Protein AF-K9SF95-F1 (afdb_monomer_lite)

Sequence (80 aa):
MPEQPIESNSVNSPANSPDIDAATNAATNWYIHRQPSGVCLITNHQEAQGSLETWGPFANQNEAIAKRVGLIRAGKCIPA

pLDDT: mean 77.59, std 15.67, range [40.81, 93.44]

Radius of gyration: 27.09 Å; chains: 1; bounding box: 22×47×87 Å

Structure (mmCIF, N/CA/C/O backbone):
data_AF-K9SF95-F1
#
_entry.id   AF-K9SF95-F1
#
loop_
_atom_site.group_PDB
_atom_site.id
_atom_site.type_symbol
_atom_site.label_atom_id
_atom_site.label_alt_id
_atom_site.label_comp_id
_atom_site.label_asym_id
_atom_site.label_entity_id
_atom_site.label_seq_id
_atom_site.pdbx_PDB_ins_code
_atom_site.Cartn_x
_atom_site.Cartn_y
_atom_site.Cartn_z
_atom_site.occupancy
_atom_site.B_iso_or_equiv
_atom_site.auth_seq_id
_atom_site.auth_comp_id
_atom_site.auth_asym_id
_atom_site.auth_atom_id
_atom_site.pdbx_PDB_model_num
ATOM 1 N N . MET A 1 1 ? 6.700 37.143 -76.242 1.00 55.31 1 MET A N 1
ATOM 2 C CA . MET A 1 1 ? 5.628 37.119 -75.226 1.00 55.31 1 MET A CA 1
ATOM 3 C C . MET A 1 1 ? 6.128 36.255 -74.080 1.00 55.31 1 MET A C 1
ATOM 5 O O . MET A 1 1 ? 6.394 35.090 -74.340 1.00 55.31 1 MET A O 1
ATOM 9 N N . PRO A 1 2 ? 6.399 36.818 -72.892 1.00 53.47 2 PRO A N 1
ATOM 10 C CA . PRO A 1 2 ? 6.857 36.046 -71.742 1.00 53.47 2 PRO A CA 1
ATOM 11 C C . PRO A 1 2 ? 5.659 35.610 -70.884 1.00 53.47 2 PRO A C 1
ATOM 13 O O . PRO A 1 2 ? 4.923 36.457 -70.385 1.00 53.47 2 PRO A O 1
ATOM 16 N N . GLU A 1 3 ? 5.472 34.304 -70.700 1.00 57.28 3 GLU A N 1
ATOM 17 C CA . GLU A 1 3 ? 4.600 33.761 -69.652 1.00 57.28 3 GLU A CA 1
ATOM 18 C C . GLU A 1 3 ? 5.407 33.644 -68.351 1.00 57.28 3 GLU A C 1
ATOM 20 O O . GLU A 1 3 ? 6.499 33.076 -68.330 1.00 57.28 3 GLU A O 1
ATOM 25 N N . GLN A 1 4 ? 4.902 34.248 -67.277 1.00 63.09 4 GLN A N 1
ATOM 26 C CA . GLN A 1 4 ? 5.417 34.106 -65.914 1.00 63.09 4 GLN A CA 1
ATOM 27 C C . GLN A 1 4 ? 4.557 33.053 -65.197 1.00 63.09 4 GLN A C 1
ATOM 29 O O . GLN A 1 4 ? 3.333 33.208 -65.199 1.00 63.09 4 GLN A O 1
ATOM 34 N N . PRO A 1 5 ? 5.126 32.009 -64.572 1.00 65.12 5 PRO A N 1
ATOM 35 C CA . PRO A 1 5 ? 4.347 31.113 -63.734 1.00 65.12 5 PRO A CA 1
ATOM 36 C C . PRO A 1 5 ? 4.059 31.755 -62.368 1.00 65.12 5 PRO A C 1
ATOM 38 O O . PRO A 1 5 ? 4.934 32.284 -61.690 1.00 65.12 5 PRO A O 1
ATOM 41 N N . ILE A 1 6 ? 2.789 31.696 -61.986 1.00 66.75 6 ILE A N 1
ATOM 42 C CA . ILE A 1 6 ? 2.229 32.079 -60.687 1.00 66.75 6 ILE A CA 1
ATOM 43 C C . ILE A 1 6 ? 2.677 31.058 -59.629 1.00 66.75 6 ILE A C 1
ATOM 45 O O . ILE A 1 6 ? 2.081 29.988 -59.501 1.00 66.75 6 ILE A O 1
ATOM 49 N N . GLU A 1 7 ? 3.714 31.374 -58.852 1.00 61.66 7 GLU A N 1
ATOM 50 C CA . GLU A 1 7 ? 4.012 30.636 -57.620 1.00 61.66 7 GLU A CA 1
ATOM 51 C C . GLU A 1 7 ? 2.963 30.991 -56.559 1.00 61.66 7 GLU A C 1
ATOM 53 O O . GLU A 1 7 ? 2.894 32.100 -56.026 1.00 61.66 7 GLU A O 1
ATOM 58 N N . SER A 1 8 ? 2.086 30.026 -56.292 1.00 60.12 8 SER A N 1
ATOM 59 C CA . SER A 1 8 ? 1.083 30.097 -55.238 1.00 60.12 8 SER A CA 1
ATOM 60 C C . SER A 1 8 ? 1.763 30.027 -53.871 1.00 60.12 8 SER A C 1
ATOM 62 O O . SER A 1 8 ? 2.156 28.956 -53.414 1.00 60.12 8 SER A O 1
ATOM 64 N N . ASN A 1 9 ? 1.860 31.172 -53.196 1.00 64.12 9 ASN A N 1
ATOM 65 C CA . ASN A 1 9 ? 2.153 31.248 -51.768 1.00 64.12 9 ASN A CA 1
ATOM 66 C C . ASN A 1 9 ? 0.994 30.618 -50.979 1.00 64.12 9 ASN A C 1
ATOM 68 O O . ASN A 1 9 ? 0.026 31.291 -50.625 1.00 64.12 9 ASN A O 1
ATOM 72 N N . SER A 1 10 ? 1.086 29.315 -50.711 1.00 61.75 10 SER A N 1
ATOM 73 C CA . SER A 1 10 ? 0.221 28.636 -49.749 1.00 61.75 10 SER A CA 1
ATOM 74 C C . SER A 1 10 ? 0.879 28.702 -48.374 1.00 61.75 10 SER A C 1
ATOM 76 O O . SER A 1 10 ? 1.732 27.891 -48.018 1.00 61.75 10 SER A O 1
ATOM 78 N N . VAL A 1 11 ? 0.487 29.726 -47.617 1.00 63.53 11 VAL A N 1
ATOM 79 C CA . VAL A 1 11 ? 0.620 29.772 -46.160 1.00 63.53 11 VAL A CA 1
ATOM 80 C C . VAL A 1 11 ? 0.053 28.474 -45.598 1.00 63.53 11 VAL A C 1
ATOM 82 O O . VAL A 1 11 ? -1.148 28.262 -45.705 1.00 63.53 11 VAL A O 1
ATOM 85 N N . ASN A 1 12 ? 0.886 27.638 -44.981 1.00 63.53 12 ASN A N 1
ATOM 86 C CA . ASN A 1 12 ? 0.428 26.661 -44.001 1.00 63.53 12 ASN A CA 1
ATOM 87 C C . ASN A 1 12 ? 1.478 26.531 -42.900 1.00 63.53 12 ASN A C 1
ATOM 89 O O . ASN A 1 12 ? 2.570 25.999 -43.086 1.00 63.53 12 ASN A O 1
ATOM 93 N N . SER A 1 13 ? 1.113 27.105 -41.760 1.00 62.94 13 SER A N 1
ATOM 94 C CA . SER A 1 13 ? 1.797 27.072 -40.479 1.00 62.94 13 SER A CA 1
ATOM 95 C C . SER A 1 13 ? 2.231 25.652 -40.099 1.00 62.94 13 SER A C 1
ATOM 97 O O . SER A 1 13 ? 1.407 24.738 -40.196 1.00 62.94 13 SER A O 1
ATOM 99 N N . PRO A 1 14 ? 3.449 25.428 -39.574 1.00 61.81 14 PRO A N 1
ATOM 100 C CA . PRO A 1 14 ? 3.658 24.259 -38.741 1.00 61.81 14 PRO A CA 1
ATOM 101 C C . PRO A 1 14 ? 2.757 24.407 -37.511 1.00 61.81 14 PRO A C 1
ATOM 103 O O . PRO A 1 14 ? 2.739 25.441 -36.840 1.00 61.81 14 PRO A O 1
ATOM 106 N N . ALA A 1 15 ? 1.941 23.385 -37.293 1.00 59.09 15 ALA A N 1
ATOM 107 C CA . ALA A 1 15 ? 1.028 23.266 -36.179 1.00 59.09 15 ALA A CA 1
ATOM 108 C C . ALA A 1 15 ? 1.730 23.578 -34.849 1.00 59.09 15 ALA A C 1
ATOM 110 O O . ALA A 1 15 ? 2.766 23.003 -34.521 1.00 59.09 15 ALA A O 1
ATOM 111 N N . ASN A 1 16 ? 1.114 24.452 -34.055 1.00 57.88 16 ASN A N 1
ATOM 112 C CA . ASN A 1 16 ? 1.282 24.403 -32.613 1.00 57.88 16 ASN A CA 1
ATOM 113 C C . ASN A 1 16 ? 0.674 23.075 -32.134 1.00 57.88 16 ASN A C 1
ATOM 115 O O . ASN A 1 16 ? -0.547 22.962 -32.046 1.00 57.88 16 ASN A O 1
ATOM 119 N N . SER A 1 17 ? 1.513 22.090 -31.826 1.00 58.66 17 SER A N 1
ATOM 120 C CA . SER A 1 17 ? 1.147 20.964 -30.963 1.00 58.66 17 SER A CA 1
ATOM 121 C C . SER A 1 17 ? 2.052 21.008 -29.734 1.00 58.66 17 SER A C 1
ATOM 123 O O . SER A 1 17 ? 3.246 20.733 -29.860 1.00 58.66 17 SER A O 1
ATOM 125 N N . PRO A 1 18 ? 1.534 21.391 -28.556 1.00 66.62 18 PRO A N 1
ATOM 126 C CA . PRO A 1 18 ? 2.289 21.373 -27.319 1.00 66.62 18 PRO A CA 1
ATOM 127 C C . PRO A 1 18 ? 2.100 20.028 -26.612 1.00 66.62 18 PRO A C 1
ATOM 129 O O . PRO A 1 18 ? 1.534 20.005 -25.536 1.00 66.62 18 PRO A O 1
ATOM 132 N N . ASP A 1 19 ? 2.558 18.910 -27.173 1.00 48.62 19 ASP A N 1
ATOM 133 C CA . ASP A 1 19 ? 2.435 17.615 -26.483 1.00 48.62 19 ASP A CA 1
ATOM 134 C C . ASP A 1 19 ? 3.619 16.706 -26.820 1.00 48.62 19 ASP A C 1
ATOM 136 O O . ASP A 1 19 ? 3.533 15.779 -27.621 1.00 48.62 19 ASP A O 1
ATOM 140 N N . ILE A 1 20 ? 4.765 16.998 -26.209 1.00 58.84 20 ILE A N 1
ATOM 141 C CA . ILE A 1 20 ? 5.803 15.988 -25.986 1.00 58.84 20 ILE A CA 1
ATOM 142 C C . ILE A 1 20 ? 6.316 16.176 -24.564 1.00 58.84 20 ILE A C 1
ATOM 144 O O . ILE A 1 20 ? 7.310 16.859 -24.332 1.00 58.84 20 ILE A O 1
ATOM 148 N N . ASP A 1 21 ? 5.529 15.662 -23.617 1.00 51.75 21 ASP A N 1
ATOM 149 C CA . ASP A 1 21 ? 5.937 15.064 -22.340 1.00 51.75 21 ASP A CA 1
ATOM 150 C C . ASP A 1 21 ? 7.243 15.581 -21.713 1.00 51.75 21 ASP A C 1
ATOM 152 O O . ASP A 1 21 ? 8.105 14.816 -21.282 1.00 51.75 21 ASP A O 1
ATOM 156 N N . ALA A 1 22 ? 7.373 16.900 -21.568 1.00 48.06 22 ALA A N 1
ATOM 157 C CA . ALA A 1 22 ? 8.465 17.526 -20.828 1.00 48.06 22 ALA A CA 1
ATOM 158 C C . ALA A 1 22 ? 8.248 17.441 -19.301 1.00 48.06 22 ALA A C 1
ATOM 160 O O . ALA A 1 22 ? 8.675 18.315 -18.552 1.00 48.06 22 ALA A O 1
ATOM 161 N N . ALA A 1 23 ? 7.620 16.363 -18.828 1.00 48.91 23 ALA A N 1
ATOM 162 C CA . ALA A 1 23 ? 7.810 15.841 -17.481 1.00 48.91 23 ALA A CA 1
ATOM 163 C C . ALA A 1 23 ? 8.845 14.709 -17.555 1.00 48.91 23 ALA A C 1
ATOM 165 O O . ALA A 1 23 ? 8.589 13.558 -17.206 1.00 48.91 23 ALA A O 1
ATOM 166 N N . THR A 1 24 ? 10.027 15.054 -18.065 1.00 40.81 24 THR A N 1
ATOM 167 C CA . THR A 1 24 ? 11.233 14.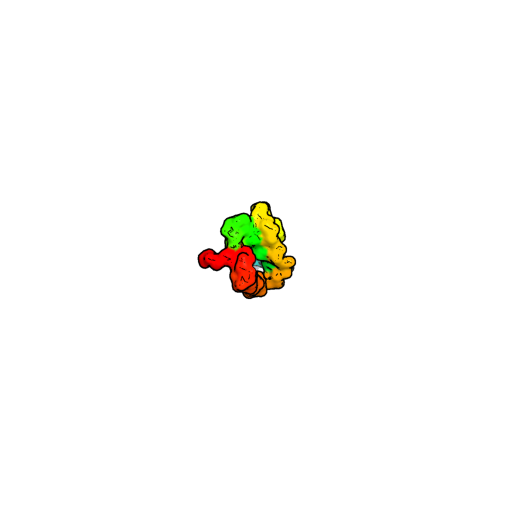233 -18.050 1.00 40.81 24 THR A CA 1
ATOM 168 C C . THR A 1 24 ? 11.416 13.602 -16.670 1.00 40.81 24 THR A C 1
ATOM 170 O O . THR A 1 24 ? 11.793 14.273 -15.715 1.00 40.81 24 THR A O 1
ATOM 173 N N . ASN A 1 25 ? 11.176 12.292 -16.596 1.00 46.75 25 ASN A N 1
ATOM 174 C CA . ASN A 1 25 ? 11.715 11.394 -15.580 1.00 46.75 25 ASN A CA 1
ATOM 175 C C . ASN A 1 25 ? 11.444 11.814 -14.123 1.00 46.75 25 ASN A C 1
ATOM 177 O O . ASN A 1 25 ? 12.355 11.848 -13.292 1.00 46.75 25 ASN A O 1
ATOM 181 N N . ALA A 1 26 ? 10.188 12.126 -13.794 1.00 49.59 26 ALA A N 1
ATOM 182 C CA . ALA A 1 26 ? 9.772 12.1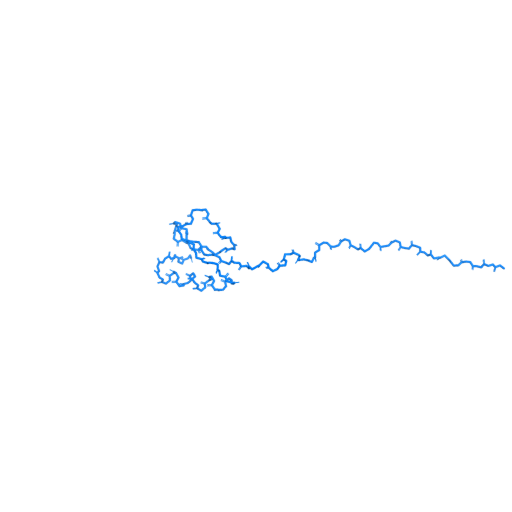41 -12.400 1.00 49.59 26 ALA A CA 1
ATOM 183 C C . ALA A 1 26 ? 9.957 10.716 -11.867 1.00 49.59 26 ALA A C 1
ATOM 185 O O . ALA A 1 26 ? 9.177 9.827 -12.203 1.00 49.59 26 ALA A O 1
ATOM 186 N N . ALA A 1 27 ? 11.014 10.479 -11.085 1.00 54.69 27 ALA A N 1
ATOM 187 C CA . ALA A 1 27 ? 11.120 9.279 -10.272 1.00 54.69 27 ALA A CA 1
ATOM 188 C C . ALA A 1 27 ? 9.801 9.168 -9.505 1.00 54.69 27 ALA A C 1
ATOM 190 O O . ALA A 1 27 ? 9.543 9.971 -8.607 1.00 54.69 27 ALA A O 1
ATOM 191 N N . THR A 1 28 ? 8.921 8.261 -9.937 1.00 68.50 28 THR A N 1
ATOM 192 C CA . THR A 1 28 ? 7.619 8.057 -9.311 1.00 68.50 28 THR A CA 1
ATOM 193 C C . THR A 1 28 ? 7.896 7.441 -7.956 1.00 68.50 28 THR A C 1
ATOM 195 O O . THR A 1 28 ? 7.920 6.224 -7.818 1.00 68.50 28 THR A O 1
ATOM 198 N N . ASN A 1 29 ? 8.168 8.288 -6.974 1.00 87.75 29 ASN A N 1
ATOM 199 C CA . ASN A 1 29 ? 8.448 7.909 -5.608 1.00 87.75 29 ASN A CA 1
ATOM 200 C C . ASN A 1 29 ? 7.121 7.532 -4.973 1.00 87.75 29 ASN A C 1
ATOM 202 O O . ASN A 1 29 ? 6.283 8.382 -4.685 1.00 87.75 29 ASN A O 1
ATOM 206 N N . TRP A 1 30 ? 6.899 6.237 -4.805 1.00 91.44 30 TRP A N 1
ATOM 207 C CA . TRP A 1 30 ? 5.684 5.748 -4.178 1.00 91.44 30 TRP A CA 1
ATOM 208 C C . TRP A 1 30 ? 5.852 5.744 -2.665 1.00 91.44 30 TRP A C 1
ATOM 210 O O . TRP A 1 30 ? 6.894 5.364 -2.135 1.00 91.44 30 TRP A O 1
ATOM 220 N N . TYR A 1 31 ? 4.798 6.126 -1.969 1.00 92.25 31 TYR A N 1
ATOM 221 C CA . TYR A 1 31 ? 4.719 6.163 -0.522 1.00 92.25 31 TYR A CA 1
ATOM 222 C C . TYR A 1 31 ? 3.479 5.408 -0.071 1.00 92.25 31 TYR A C 1
ATOM 224 O O . TYR A 1 31 ? 2.460 5.362 -0.763 1.00 92.25 31 TYR A O 1
ATOM 232 N N . ILE A 1 32 ? 3.580 4.795 1.102 1.00 92.06 32 ILE A N 1
ATOM 233 C CA . ILE A 1 32 ? 2.474 4.126 1.773 1.00 92.06 32 ILE A CA 1
ATOM 234 C C . ILE A 1 32 ? 2.160 4.931 3.022 1.00 92.06 32 ILE A C 1
ATOM 236 O O . ILE A 1 32 ? 3.030 5.070 3.876 1.00 92.06 32 ILE A O 1
ATOM 240 N N . HIS A 1 33 ? 0.927 5.402 3.159 1.00 92.56 33 HIS A N 1
ATOM 241 C CA . HIS A 1 33 ? 0.470 6.128 4.339 1.00 92.56 33 HIS A CA 1
ATOM 242 C C . HIS A 1 33 ? -0.542 5.303 5.107 1.00 92.56 33 HIS A C 1
ATOM 244 O O . HIS A 1 33 ? -1.584 4.915 4.571 1.00 92.56 33 HIS A O 1
ATOM 250 N N . ARG A 1 34 ? -0.253 5.068 6.383 1.00 91.06 34 ARG A N 1
ATOM 251 C CA . ARG A 1 34 ? -1.193 4.468 7.320 1.00 91.06 34 ARG A CA 1
ATOM 252 C C . ARG A 1 34 ? -2.136 5.536 7.842 1.00 91.06 34 ARG A C 1
ATOM 254 O O . ARG A 1 34 ? -1.718 6.441 8.560 1.00 91.06 34 ARG A O 1
ATOM 261 N N . GLN A 1 35 ? -3.411 5.401 7.523 1.00 90.38 35 GLN A N 1
ATOM 262 C CA . GLN A 1 35 ? -4.446 6.237 8.108 1.00 90.38 35 GLN A CA 1
ATOM 263 C C . GLN A 1 35 ? -4.760 5.807 9.551 1.00 90.38 35 GLN A C 1
ATOM 265 O O . GLN A 1 35 ? -4.557 4.640 9.906 1.00 90.38 35 GLN A O 1
ATOM 270 N N . PRO A 1 36 ? -5.332 6.703 10.373 1.00 88.12 36 PRO A N 1
ATOM 271 C CA . PRO A 1 36 ? -5.811 6.371 11.715 1.00 88.12 36 PRO A CA 1
ATOM 272 C C . PRO A 1 36 ? -6.905 5.299 11.716 1.00 88.12 36 PRO A C 1
ATOM 274 O O . PRO A 1 36 ? -7.037 4.554 12.679 1.00 88.12 36 PRO A O 1
ATOM 277 N N . SER A 1 37 ? -7.645 5.175 10.609 1.00 87.06 37 SER A N 1
ATOM 278 C CA . SER A 1 37 ? -8.624 4.108 10.375 1.00 87.06 37 SER A CA 1
ATOM 279 C C . SER A 1 37 ? -7.997 2.715 10.228 1.00 87.06 37 SER A C 1
ATOM 281 O O . SER A 1 37 ? -8.720 1.725 10.182 1.00 87.06 37 SER A O 1
ATOM 283 N N . GLY A 1 38 ? -6.665 2.616 10.124 1.00 86.50 38 GLY A N 1
ATOM 284 C CA . GLY A 1 38 ? -5.937 1.367 9.891 1.00 86.50 38 GLY A CA 1
ATOM 285 C C . GLY A 1 38 ? -5.768 1.004 8.412 1.00 86.50 38 GLY A C 1
ATOM 286 O O . GLY A 1 38 ? -5.055 0.051 8.097 1.00 86.50 38 GLY A O 1
ATOM 287 N N . VAL A 1 39 ? -6.362 1.772 7.494 1.00 88.62 39 VAL A N 1
ATOM 288 C CA . VAL A 1 39 ? -6.210 1.582 6.043 1.00 88.62 39 VAL A CA 1
ATOM 289 C C . VAL A 1 39 ? -4.881 2.166 5.567 1.00 88.62 39 VAL A C 1
ATOM 291 O O . VAL A 1 39 ? -4.504 3.273 5.950 1.00 88.62 39 VAL A O 1
ATOM 294 N N . CYS A 1 40 ? -4.182 1.445 4.689 1.00 91.12 40 CYS A N 1
ATOM 295 C CA . CYS A 1 40 ? -2.924 1.902 4.100 1.00 91.12 40 CYS A CA 1
ATOM 296 C C . CYS A 1 40 ? -3.104 2.306 2.634 1.00 91.12 40 CYS A C 1
ATOM 298 O O . CYS A 1 40 ? -3.405 1.466 1.779 1.00 91.12 40 CYS A O 1
ATOM 300 N N . LEU A 1 41 ? -2.905 3.594 2.353 1.00 89.75 41 LEU A N 1
ATOM 301 C CA . LEU A 1 41 ? -3.000 4.179 1.015 1.00 89.75 41 LEU A CA 1
ATOM 302 C C . LEU A 1 41 ? -1.635 4.204 0.343 1.00 89.75 41 LEU A C 1
ATOM 304 O O . LEU A 1 41 ? -0.643 4.495 0.998 1.00 89.75 41 LEU A O 1
ATOM 308 N N . ILE A 1 42 ? -1.601 3.932 -0.959 1.00 90.19 42 ILE A N 1
ATOM 309 C CA . ILE A 1 42 ? -0.398 4.04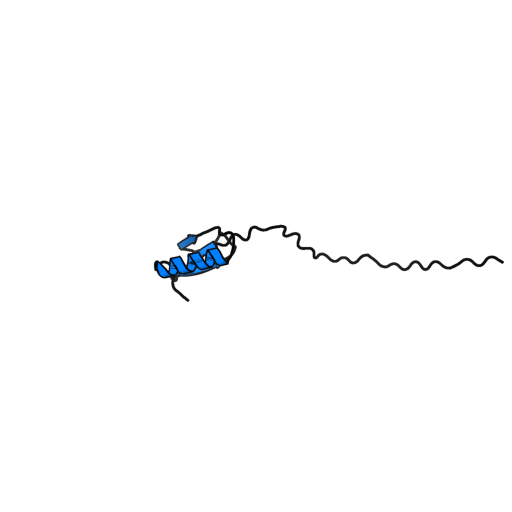4 -1.786 1.00 90.19 42 ILE A CA 1
ATOM 310 C C . ILE A 1 42 ? -0.560 5.276 -2.675 1.00 90.19 42 ILE A C 1
ATOM 312 O O . ILE A 1 42 ? -1.552 5.371 -3.394 1.00 90.19 42 ILE A O 1
ATOM 316 N N . THR A 1 43 ? 0.386 6.207 -2.629 1.00 88.88 43 THR A N 1
ATOM 317 C CA . THR A 1 43 ? 0.342 7.471 -3.384 1.00 88.88 43 THR A CA 1
ATOM 318 C C . THR A 1 43 ? 1.746 7.895 -3.814 1.00 88.88 43 THR A C 1
ATOM 320 O O . THR A 1 43 ? 2.724 7.349 -3.316 1.00 88.88 43 THR A O 1
ATOM 323 N N . ASN A 1 44 ? 1.867 8.843 -4.745 1.00 87.69 44 ASN A N 1
ATOM 324 C CA . ASN A 1 44 ? 3.159 9.409 -5.166 1.00 87.69 44 ASN A CA 1
ATOM 325 C C . ASN A 1 44 ? 3.527 10.706 -4.417 1.00 87.69 44 ASN A C 1
ATOM 327 O O . ASN A 1 44 ? 4.439 11.431 -4.795 1.00 87.69 44 ASN A O 1
ATOM 331 N N . HIS A 1 45 ? 2.781 11.020 -3.359 1.00 83.19 45 HIS A N 1
ATOM 332 C CA . HIS A 1 45 ? 2.998 12.189 -2.518 1.00 83.19 45 HIS A CA 1
ATOM 333 C C . HIS A 1 45 ? 3.672 11.772 -1.215 1.00 83.19 45 HIS A C 1
ATOM 335 O O . HIS A 1 45 ? 3.233 10.835 -0.564 1.00 83.19 45 HIS A O 1
ATOM 341 N N . GLN A 1 46 ? 4.722 12.481 -0.808 1.00 82.31 46 GLN A N 1
ATOM 342 C CA . GLN A 1 46 ? 5.379 12.227 0.478 1.00 82.31 46 GLN A CA 1
ATOM 343 C C . GLN A 1 46 ? 4.504 12.648 1.671 1.00 82.31 46 GLN A C 1
ATOM 345 O O . GLN A 1 46 ? 4.656 12.132 2.779 1.00 82.31 46 GLN A O 1
ATOM 350 N N . GLU A 1 47 ? 3.600 13.601 1.459 1.00 77.00 47 GLU A N 1
ATOM 351 C CA . GLU A 1 47 ? 2.840 14.249 2.516 1.00 77.00 47 GLU A CA 1
ATOM 352 C C . GLU A 1 47 ? 1.392 13.751 2.523 1.00 77.00 47 GLU A C 1
ATOM 354 O O . GLU A 1 47 ? 0.617 14.026 1.608 1.00 77.00 47 GLU A O 1
ATOM 359 N N . ALA A 1 48 ? 1.021 13.019 3.574 1.00 77.88 48 ALA A N 1
ATOM 360 C CA . ALA A 1 48 ? -0.364 12.673 3.858 1.00 77.88 48 ALA A CA 1
ATOM 361 C C . ALA A 1 48 ? -0.762 13.294 5.195 1.00 77.88 48 ALA A C 1
ATOM 363 O O . ALA A 1 48 ? -0.330 12.873 6.269 1.00 77.88 48 ALA A O 1
ATOM 364 N N . GLN A 1 49 ? -1.592 14.329 5.120 1.00 76.75 49 GLN A N 1
ATOM 365 C CA . GLN A 1 49 ? -2.106 15.015 6.297 1.00 76.75 49 GLN A CA 1
ATOM 366 C C . GL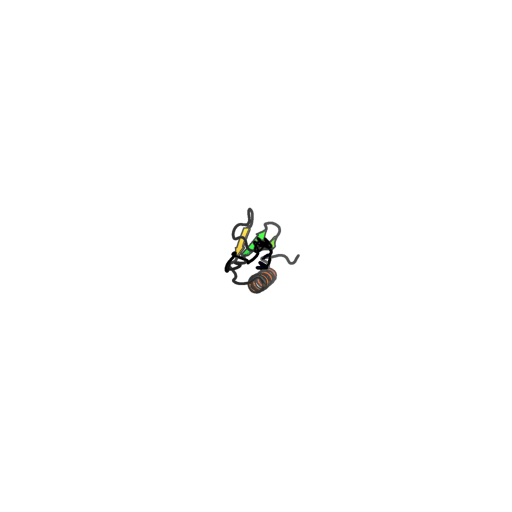N A 1 49 ? -2.916 14.030 7.150 1.00 76.75 49 GLN A C 1
ATOM 368 O O . GLN A 1 49 ? -3.893 13.442 6.688 1.00 76.75 49 GLN A O 1
ATOM 373 N N . GLY A 1 50 ? -2.473 13.814 8.390 1.00 79.31 50 GLY A N 1
ATOM 374 C CA . GLY A 1 50 ? -3.117 12.887 9.323 1.00 79.31 50 GLY A CA 1
ATOM 375 C C . GLY A 1 50 ? -2.732 11.411 9.171 1.00 79.31 50 GLY A C 1
ATOM 376 O O . GLY A 1 50 ? -3.370 10.568 9.80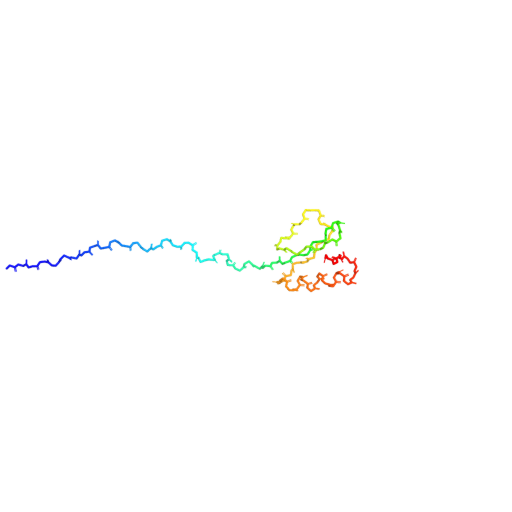2 1.00 79.31 50 GLY A O 1
ATOM 377 N N . SER A 1 51 ? -1.707 11.058 8.385 1.00 84.81 51 SER A N 1
ATOM 378 C CA . SER A 1 51 ? -1.165 9.692 8.407 1.00 84.81 51 SER A CA 1
ATOM 379 C C . SER A 1 51 ? -0.364 9.427 9.685 1.00 84.81 51 SER A C 1
ATOM 381 O O . SER A 1 51 ? 0.487 10.232 10.055 1.00 84.81 51 SER A O 1
ATOM 383 N N . LEU A 1 52 ? -0.599 8.285 10.334 1.00 88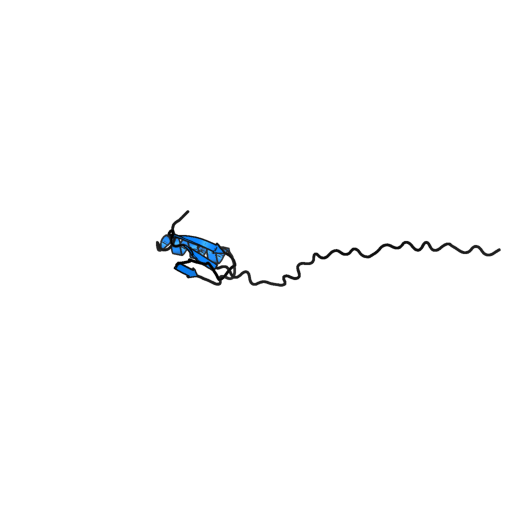.31 52 LEU A N 1
ATOM 384 C CA . LEU A 1 52 ? 0.130 7.860 11.535 1.00 88.31 52 LEU A CA 1
ATOM 385 C C . LEU A 1 52 ? 1.562 7.411 11.226 1.00 88.31 52 LEU A C 1
ATOM 387 O O . LEU A 1 52 ? 2.462 7.596 12.038 1.00 88.31 52 LEU A O 1
ATOM 391 N N . GLU A 1 53 ? 1.760 6.762 10.081 1.00 89.62 53 GLU A N 1
ATOM 392 C CA . GLU A 1 53 ? 3.051 6.209 9.670 1.00 89.62 53 GLU A CA 1
ATOM 393 C C . GLU A 1 53 ? 3.152 6.294 8.143 1.00 89.62 53 GLU A C 1
ATOM 395 O O . GLU A 1 53 ? 2.167 6.043 7.441 1.00 89.62 53 GLU A O 1
ATOM 400 N N . THR A 1 54 ? 4.334 6.644 7.638 1.00 90.81 54 THR A N 1
ATOM 401 C CA . THR A 1 54 ? 4.627 6.734 6.203 1.00 90.81 54 THR A CA 1
ATOM 402 C C . THR A 1 54 ? 5.829 5.855 5.881 1.00 90.81 54 THR A C 1
ATOM 404 O O . THR A 1 54 ? 6.835 5.900 6.588 1.00 90.81 54 THR A O 1
ATOM 407 N N . TRP A 1 55 ? 5.746 5.071 4.807 1.00 90.88 55 TRP A N 1
ATOM 408 C CA . TRP A 1 55 ? 6.849 4.244 4.312 1.00 90.88 55 TRP A CA 1
ATOM 409 C C . TRP A 1 55 ? 7.158 4.575 2.856 1.00 90.88 55 TRP A C 1
ATOM 411 O O . TRP A 1 55 ? 6.239 4.750 2.061 1.00 90.88 55 TRP A O 1
ATOM 421 N N . GLY A 1 56 ? 8.441 4.619 2.508 1.00 88.56 56 GLY A N 1
ATOM 422 C CA . GLY A 1 56 ? 8.934 4.965 1.175 1.00 88.56 56 GLY A CA 1
ATOM 423 C C . GLY A 1 56 ? 10.219 5.796 1.270 1.00 88.56 56 GLY A C 1
ATOM 424 O O . GLY A 1 56 ? 10.778 5.908 2.367 1.00 88.56 56 GLY A O 1
ATOM 425 N N . PRO A 1 57 ? 10.673 6.398 0.160 1.00 89.50 57 PRO A N 1
ATOM 426 C CA . PRO A 1 57 ? 10.126 6.267 -1.195 1.00 89.50 57 PRO A CA 1
ATOM 427 C C . PRO A 1 57 ? 10.412 4.888 -1.811 1.00 89.50 57 PRO A C 1
ATOM 429 O O . PRO A 1 57 ? 11.482 4.322 -1.601 1.00 89.50 57 PRO A O 1
ATOM 432 N N . PHE A 1 58 ? 9.468 4.355 -2.583 1.00 90.06 58 PHE A N 1
ATOM 433 C CA . PHE A 1 58 ? 9.657 3.159 -3.410 1.00 90.06 58 PHE A CA 1
ATOM 434 C C . PHE A 1 58 ? 9.810 3.555 -4.876 1.00 90.06 58 PHE A C 1
ATOM 436 O O . PHE A 1 58 ? 9.146 4.485 -5.338 1.00 90.06 58 PHE A O 1
ATOM 443 N N . ALA A 1 59 ? 10.645 2.826 -5.617 1.00 86.31 59 ALA A N 1
ATOM 444 C CA . ALA A 1 59 ? 10.963 3.166 -7.004 1.00 86.31 59 ALA A CA 1
ATOM 445 C C . ALA A 1 59 ? 9.799 2.884 -7.971 1.00 86.31 59 ALA A C 1
ATOM 447 O O . ALA A 1 59 ? 9.720 3.463 -9.053 1.00 86.31 59 ALA A O 1
ATOM 448 N N . ASN A 1 60 ? 8.897 1.972 -7.599 1.00 88.81 60 ASN A N 1
ATOM 449 C CA . ASN A 1 60 ? 7.744 1.587 -8.404 1.00 88.81 60 ASN A CA 1
ATOM 450 C C . ASN A 1 60 ? 6.537 1.210 -7.529 1.00 88.81 60 ASN A C 1
ATOM 452 O O . ASN A 1 60 ? 6.661 0.907 -6.339 1.00 88.81 60 ASN A O 1
ATOM 456 N N . GLN A 1 61 ? 5.351 1.212 -8.141 1.00 88.44 61 GLN A N 1
ATOM 457 C CA . GLN A 1 61 ? 4.098 0.927 -7.445 1.00 88.44 61 GLN A CA 1
ATOM 458 C C . GLN A 1 61 ? 4.062 -0.506 -6.904 1.00 88.44 61 GLN A C 1
ATOM 460 O O . GLN A 1 61 ? 3.551 -0.743 -5.812 1.00 88.44 61 GLN A O 1
ATOM 465 N N . ASN A 1 62 ? 4.619 -1.466 -7.646 1.00 90.44 62 ASN A N 1
ATOM 466 C CA . ASN A 1 62 ? 4.626 -2.880 -7.275 1.00 90.44 62 ASN A CA 1
ATOM 467 C C . ASN A 1 62 ? 5.391 -3.125 -5.970 1.00 90.44 62 ASN A C 1
ATOM 469 O O . ASN A 1 62 ? 4.945 -3.913 -5.138 1.00 90.44 62 ASN A O 1
ATOM 473 N N . GLU A 1 63 ? 6.503 -2.426 -5.762 1.00 91.75 63 GLU A N 1
ATOM 474 C CA . GLU A 1 63 ? 7.294 -2.483 -4.536 1.00 91.75 63 GLU A CA 1
ATOM 475 C C . GLU A 1 63 ? 6.504 -1.919 -3.347 1.00 91.75 63 GLU A C 1
ATOM 477 O O . GLU A 1 63 ? 6.417 -2.562 -2.295 1.00 91.75 63 GLU A O 1
ATOM 482 N N . ALA A 1 64 ? 5.821 -0.785 -3.539 1.00 91.69 64 ALA A N 1
ATOM 483 C CA . ALA A 1 64 ? 4.916 -0.233 -2.534 1.00 91.69 64 ALA A CA 1
ATOM 484 C C . ALA A 1 64 ? 3.749 -1.193 -2.220 1.00 91.69 64 ALA A C 1
ATOM 486 O O . ALA A 1 64 ? 3.382 -1.384 -1.059 1.00 91.69 64 ALA A O 1
ATOM 487 N N . ILE A 1 65 ? 3.187 -1.868 -3.228 1.00 91.38 65 ILE A N 1
ATOM 488 C CA . ILE A 1 65 ? 2.136 -2.880 -3.041 1.00 91.38 65 ILE A CA 1
ATOM 489 C C . ILE A 1 65 ? 2.673 -4.074 -2.247 1.00 91.38 65 ILE A C 1
ATOM 491 O O . ILE A 1 65 ? 2.038 -4.492 -1.276 1.00 91.38 65 ILE A O 1
ATOM 495 N N . ALA A 1 66 ? 3.842 -4.605 -2.610 1.00 93.44 66 ALA A N 1
ATOM 496 C CA . ALA A 1 66 ? 4.468 -5.722 -1.909 1.00 93.44 66 ALA A CA 1
ATOM 497 C C . ALA A 1 66 ? 4.735 -5.373 -0.438 1.00 93.44 66 ALA A C 1
ATOM 499 O O . ALA A 1 66 ? 4.401 -6.152 0.463 1.00 93.44 66 ALA A O 1
ATOM 500 N N . LYS A 1 67 ? 5.246 -4.164 -0.174 1.00 93.44 67 LYS A N 1
ATOM 501 C CA . LYS A 1 67 ? 5.444 -3.670 1.190 1.00 93.44 67 LYS A CA 1
ATOM 502 C C . LYS A 1 67 ? 4.117 -3.517 1.932 1.00 93.44 67 LYS A C 1
ATOM 504 O O . LYS A 1 67 ? 4.032 -3.961 3.075 1.00 93.44 67 LYS A O 1
ATOM 509 N N . ARG A 1 68 ? 3.066 -2.986 1.293 1.00 92.62 68 ARG A N 1
ATOM 510 C CA . ARG A 1 68 ? 1.716 -2.898 1.879 1.00 92.62 68 ARG A CA 1
ATOM 511 C C . ARG A 1 68 ? 1.189 -4.272 2.285 1.00 92.62 68 ARG A C 1
ATOM 513 O O . ARG A 1 68 ? 0.691 -4.419 3.394 1.00 92.62 68 ARG A O 1
ATOM 520 N N . VAL A 1 69 ? 1.330 -5.286 1.433 1.00 92.94 69 VAL A N 1
ATOM 521 C CA . VAL A 1 69 ? 0.921 -6.664 1.760 1.00 92.94 69 VAL A CA 1
ATOM 522 C C . VAL A 1 69 ? 1.713 -7.203 2.954 1.00 92.94 69 VAL A C 1
ATOM 524 O O . VAL A 1 69 ? 1.130 -7.818 3.847 1.00 92.94 69 VAL A O 1
ATOM 527 N N . GLY A 1 70 ? 3.019 -6.930 3.023 1.00 93.31 70 GLY A N 1
ATOM 528 C CA . GLY A 1 70 ? 3.833 -7.249 4.199 1.00 93.31 70 GLY A CA 1
ATOM 529 C C . GLY A 1 70 ? 3.328 -6.565 5.474 1.00 93.31 70 GLY A C 1
ATOM 530 O O . GLY A 1 70 ? 3.235 -7.205 6.519 1.00 93.31 70 GLY A O 1
ATOM 531 N N . LEU A 1 71 ? 2.929 -5.294 5.381 1.00 92.44 71 LEU A N 1
ATOM 532 C CA . LEU A 1 71 ? 2.350 -4.540 6.496 1.00 92.44 71 LEU A CA 1
ATOM 533 C C . LEU A 1 71 ? 0.979 -5.085 6.926 1.00 92.44 71 LEU A C 1
ATOM 535 O O . LEU A 1 71 ? 0.682 -5.085 8.119 1.00 92.44 71 LEU A O 1
ATOM 539 N N . ILE A 1 72 ? 0.174 -5.593 5.987 1.00 92.25 72 ILE A N 1
ATOM 540 C CA . ILE A 1 72 ? -1.080 -6.296 6.293 1.00 92.25 72 ILE A CA 1
ATOM 541 C C . ILE A 1 72 ? -0.789 -7.578 7.078 1.00 92.25 72 ILE A C 1
ATOM 543 O O . ILE A 1 72 ? -1.362 -7.796 8.142 1.00 92.25 72 ILE A O 1
ATOM 547 N N . ARG A 1 73 ? 0.163 -8.397 6.612 1.00 92.75 73 ARG A N 1
ATOM 548 C CA . ARG A 1 73 ? 0.568 -9.633 7.310 1.00 92.75 73 ARG A CA 1
ATOM 549 C C . ARG A 1 73 ? 1.161 -9.370 8.696 1.00 92.75 73 ARG A C 1
ATOM 551 O O . ARG A 1 73 ? 1.007 -10.197 9.583 1.00 92.75 73 ARG A O 1
ATOM 558 N N . ALA A 1 74 ? 1.811 -8.223 8.882 1.00 91.19 74 ALA A N 1
ATOM 559 C CA . ALA A 1 74 ? 2.340 -7.778 10.169 1.00 91.19 74 ALA A CA 1
ATOM 560 C C . ALA A 1 74 ? 1.279 -7.151 11.099 1.00 91.19 74 ALA A C 1
ATOM 562 O O . ALA A 1 74 ? 1.621 -6.732 12.202 1.00 91.19 74 ALA A O 1
ATOM 563 N N . GLY A 1 75 ? 0.019 -7.025 10.661 1.00 89.94 75 GLY A N 1
ATOM 564 C CA . GLY A 1 75 ? -1.059 -6.401 11.437 1.00 89.94 75 GLY A CA 1
ATOM 565 C C . GLY A 1 75 ? -0.979 -4.871 11.533 1.00 89.94 75 GLY A C 1
ATOM 566 O O . GLY A 1 75 ? -1.697 -4.268 12.327 1.00 89.94 75 GLY A O 1
ATOM 567 N N . LYS A 1 76 ? -0.117 -4.218 10.740 1.00 88.81 76 LYS A N 1
ATOM 568 C CA . LYS A 1 76 ? -0.006 -2.748 10.699 1.00 88.81 76 LYS A CA 1
ATOM 569 C C . LYS A 1 76 ? -1.078 -2.096 9.825 1.00 88.81 76 LYS A C 1
ATOM 571 O O . LYS A 1 76 ? -1.488 -0.971 10.105 1.00 88.81 76 LYS A O 1
ATOM 576 N N . CYS A 1 77 ? -1.501 -2.789 8.774 1.00 88.81 77 CYS A N 1
ATOM 577 C CA . CYS A 1 77 ? -2.492 -2.323 7.811 1.00 88.81 77 CYS A CA 1
ATOM 578 C C . CYS A 1 77 ? -3.674 -3.290 7.759 1.00 88.81 77 CYS A C 1
ATOM 580 O O . CYS A 1 77 ? -3.489 -4.502 7.848 1.00 88.81 77 CYS A O 1
ATOM 582 N N . ILE A 1 78 ? -4.874 -2.760 7.558 1.00 87.06 78 ILE A N 1
ATOM 583 C CA . ILE A 1 78 ? -6.085 -3.560 7.369 1.00 87.06 78 ILE A CA 1
ATOM 584 C C . ILE A 1 78 ? -6.251 -3.854 5.867 1.00 87.06 78 ILE A C 1
ATOM 586 O O . ILE A 1 78 ? -6.051 -2.945 5.050 1.00 87.06 78 ILE A O 1
ATOM 590 N N . PRO A 1 79 ? -6.580 -5.098 5.475 1.00 81.50 79 PRO A N 1
ATOM 591 C CA . PRO A 1 79 ? -7.037 -5.382 4.122 1.00 81.50 79 PRO A CA 1
ATOM 592 C C . PRO A 1 79 ? -8.416 -4.738 3.935 1.00 81.50 79 PRO A C 1
ATOM 594 O O . PRO A 1 79 ? -9.339 -5.041 4.687 1.00 81.50 79 PRO A O 1
ATOM 597 N N . ALA A 1 80 ? -8.518 -3.809 2.985 1.00 64.56 80 ALA A N 1
ATOM 598 C CA . ALA A 1 80 ? -9.800 -3.248 2.567 1.00 64.56 80 ALA A CA 1
ATOM 599 C C . ALA A 1 80 ? -10.607 -4.276 1.767 1.00 64.56 80 ALA A C 1
ATOM 601 O O . ALA A 1 80 ? -9.963 -5.073 1.041 1.00 64.56 80 ALA A O 1
#

Secondary structure (DSSP, 8-state):
-PPPP-------PPP----S---TT----EEEEE-TTSBEEEES-S--TT-SEEEEEESSHHHHHHHHHHHHHTTSSB--

Foldseek 3Di:
DDDDDDDDPDDDDDDPDPDDPVPPDPQQFWKWFQAPVQAIDIHSDQDDVRGPDMDIRDSDPVVVVVVQVVCCVVVSHPDD